Protein AF-A0A9D9TEL3-F1 (afdb_monomer_lite)

Sequence (115 aa):
MEKENTLLNEVGNENPFTVPENYFETFSQKMEQLVDEQEQKITVLHLTMWHRVQPYIYLAAMFIGLYVSFNLFLKPSYEANKQEELQLVELAIEQDYILDEIDEYTLYELVSYNN

Radius of gyration: 49.77 Å; chains: 1; bounding box: 73×40×140 Å

pLDDT: mean 81.7, std 11.92, range [55.06, 95.94]

Foldseek 3Di:
DVVVVVVDVVVDPDDPPDDDPCPVVCVVVVVVVVVVVVVVVVPDPPPPCVVVCVVVVVVVVVVVVVVCCCVPPVVVVVVVVVVVVVVVVVVVVVVVVVVVVDDPVVVVVVVVVVD

Structure (mmCIF, N/CA/C/O backbone):
data_AF-A0A9D9TEL3-F1
#
_entry.id   AF-A0A9D9TEL3-F1
#
loop_
_atom_site.group_PDB
_atom_site.id
_atom_site.type_symbol
_atom_site.label_atom_id
_atom_site.label_alt_id
_atom_site.label_comp_id
_atom_site.label_asym_id
_atom_site.label_entity_id
_atom_site.label_seq_id
_atom_site.pdbx_PDB_ins_code
_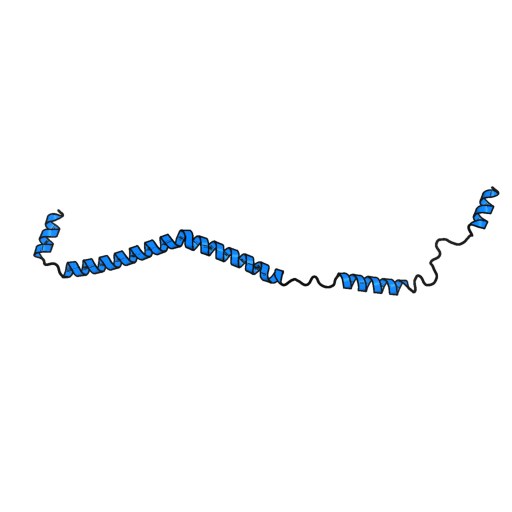atom_site.Cartn_x
_atom_site.Cartn_y
_atom_site.Cartn_z
_atom_site.occupancy
_atom_site.B_iso_or_equiv
_atom_site.auth_seq_id
_atom_site.auth_comp_id
_atom_site.auth_asym_id
_atom_site.auth_atom_id
_atom_site.pdbx_PDB_model_num
ATOM 1 N N . MET A 1 1 ? -33.054 12.341 81.651 1.00 59.59 1 MET A N 1
ATOM 2 C CA . MET A 1 1 ? -32.703 11.070 82.310 1.00 59.59 1 MET A CA 1
ATOM 3 C C . MET A 1 1 ? -33.756 9.992 82.042 1.00 59.59 1 MET A C 1
ATOM 5 O O . MET A 1 1 ? -33.406 8.970 81.481 1.00 59.59 1 MET A O 1
ATOM 9 N N . GLU A 1 2 ? -35.046 10.194 82.348 1.00 60.78 2 GLU A N 1
ATOM 10 C CA . GLU A 1 2 ? -36.062 9.133 82.138 1.00 60.78 2 GLU A CA 1
ATOM 11 C C . GLU A 1 2 ? -36.395 8.850 80.662 1.00 60.78 2 GLU A C 1
ATOM 13 O O . GLU A 1 2 ? -36.559 7.695 80.286 1.00 60.78 2 GLU A O 1
ATOM 18 N N . LYS A 1 3 ? -36.407 9.882 79.803 1.00 58.28 3 LYS A N 1
ATOM 19 C CA . LYS A 1 3 ? -36.723 9.744 78.366 1.00 58.28 3 LYS A CA 1
ATOM 20 C C . LYS A 1 3 ? -35.708 8.923 77.559 1.00 58.28 3 LYS A C 1
ATOM 22 O O . LYS A 1 3 ? -36.024 8.468 76.474 1.00 58.28 3 LYS A O 1
ATOM 27 N N . GLU A 1 4 ? -34.482 8.770 78.050 1.00 62.06 4 GLU A N 1
ATOM 28 C CA . GLU A 1 4 ? -33.432 8.011 77.355 1.00 62.06 4 GLU A CA 1
ATOM 29 C C . GLU A 1 4 ? -33.623 6.501 77.557 1.00 62.06 4 GLU A C 1
ATOM 31 O O . GLU A 1 4 ? -33.512 5.718 76.620 1.00 62.06 4 GLU A O 1
ATOM 36 N N . ASN A 1 5 ? -34.041 6.105 78.762 1.00 62.03 5 ASN A N 1
ATOM 37 C CA . ASN A 1 5 ? -34.319 4.713 79.111 1.00 62.03 5 ASN A CA 1
ATOM 38 C C . ASN A 1 5 ? -35.556 4.163 78.383 1.00 62.03 5 ASN A C 1
ATOM 40 O O . ASN A 1 5 ? -35.613 2.976 78.077 1.00 62.03 5 ASN A O 1
ATOM 44 N N . THR A 1 6 ? -36.541 5.015 78.075 1.00 64.19 6 THR A N 1
ATOM 45 C CA . THR A 1 6 ? -37.714 4.611 77.286 1.00 64.19 6 THR A CA 1
ATOM 46 C C . THR A 1 6 ? -37.351 4.317 75.831 1.00 64.19 6 THR A C 1
ATOM 48 O O . THR A 1 6 ? -37.866 3.358 75.272 1.00 64.19 6 THR A O 1
ATOM 51 N N . LEU A 1 7 ? -36.420 5.083 75.249 1.00 66.06 7 LEU A N 1
ATOM 52 C CA . LEU A 1 7 ? -35.972 4.905 73.863 1.00 66.06 7 LEU A CA 1
ATOM 53 C C . LEU A 1 7 ? -35.157 3.618 73.682 1.00 66.06 7 LEU A C 1
ATOM 55 O O . LEU A 1 7 ? -35.357 2.901 72.710 1.00 66.06 7 LEU A O 1
ATOM 59 N N . LEU A 1 8 ? -34.276 3.290 74.632 1.00 65.12 8 LEU A N 1
ATOM 60 C CA . LEU A 1 8 ? -33.474 2.058 74.588 1.00 65.12 8 LEU A CA 1
ATOM 61 C C . LEU A 1 8 ? -34.332 0.788 74.719 1.00 65.12 8 LEU A C 1
ATOM 63 O O . LEU A 1 8 ? -34.019 -0.235 74.115 1.00 65.12 8 LEU A O 1
ATOM 67 N N . ASN A 1 9 ? -35.426 0.862 75.482 1.00 64.56 9 ASN A N 1
ATOM 68 C CA . ASN A 1 9 ? -36.379 -0.240 75.621 1.00 64.56 9 ASN A CA 1
ATOM 69 C C . ASN A 1 9 ? -37.272 -0.416 74.381 1.00 64.56 9 ASN A C 1
ATOM 71 O O . ASN A 1 9 ? -37.685 -1.535 74.095 1.00 64.56 9 ASN A O 1
ATOM 75 N N . GLU A 1 10 ? -37.575 0.667 73.660 1.00 65.00 10 GLU A N 1
ATOM 76 C CA . GLU A 1 10 ? -38.391 0.645 72.437 1.00 65.00 10 GLU A CA 1
ATOM 77 C C . GLU A 1 10 ? -37.587 0.202 71.204 1.00 65.00 10 GLU A C 1
ATOM 79 O O . GLU A 1 10 ? -38.114 -0.496 70.343 1.00 65.00 10 GLU A O 1
ATOM 84 N N . VAL A 1 11 ? -36.303 0.567 71.140 1.00 65.75 11 VAL A N 1
ATOM 85 C CA . VAL A 1 11 ? -35.404 0.273 70.008 1.00 65.75 11 VAL A CA 1
ATOM 86 C C . VAL A 1 11 ? -34.783 -1.129 70.085 1.00 65.75 11 VAL A C 1
ATOM 88 O O . VAL A 1 11 ? -34.227 -1.599 69.101 1.00 65.75 11 VAL A O 1
ATOM 91 N N . GLY A 1 12 ? -34.933 -1.830 71.212 1.00 62.75 12 GLY A N 1
ATOM 92 C CA . GLY A 1 12 ? -34.385 -3.171 71.396 1.00 62.75 12 GLY A CA 1
ATOM 93 C C . GLY A 1 12 ? -32.866 -3.150 71.589 1.00 62.75 12 GLY A C 1
ATOM 94 O O . GLY A 1 12 ? -32.114 -2.509 70.863 1.00 62.75 12 GLY A O 1
ATOM 95 N N . ASN A 1 13 ? -32.379 -3.889 72.584 1.00 65.88 13 ASN A N 1
ATOM 96 C CA . ASN A 1 13 ? -30.943 -4.116 72.794 1.00 65.88 13 ASN A CA 1
ATOM 97 C C . ASN A 1 13 ? -30.414 -5.219 71.855 1.00 65.88 13 ASN A C 1
ATOM 99 O O . ASN A 1 13 ? -29.662 -6.103 72.266 1.00 65.88 13 ASN A O 1
ATOM 103 N N . GLU A 1 14 ? -30.899 -5.246 70.616 1.00 72.38 14 GLU A N 1
ATOM 104 C CA . GLU A 1 14 ? -30.422 -6.185 69.613 1.00 72.38 14 GLU A CA 1
ATOM 105 C C . GLU A 1 14 ? -29.151 -5.628 68.980 1.00 72.38 14 GLU A C 1
ATOM 107 O O . GLU A 1 14 ? -29.076 -4.463 68.597 1.00 72.38 14 GLU A O 1
ATOM 112 N N . ASN A 1 15 ? -28.103 -6.450 68.937 1.00 76.00 15 ASN A N 1
ATOM 113 C CA . ASN A 1 15 ? -26.825 -6.028 68.392 1.00 76.00 15 ASN A CA 1
ATOM 114 C C . ASN A 1 15 ? -26.972 -5.800 66.873 1.00 76.00 15 ASN A C 1
ATOM 116 O O . ASN A 1 15 ? -27.146 -6.784 66.143 1.00 76.00 15 ASN A O 1
ATOM 120 N N . PRO A 1 16 ? -26.827 -4.556 66.367 1.00 75.56 16 PRO A N 1
ATOM 121 C CA . PRO A 1 16 ? -26.980 -4.258 64.943 1.00 75.56 16 PRO A CA 1
ATOM 122 C C . PRO A 1 16 ? -25.831 -4.818 64.089 1.00 75.56 16 PRO A C 1
ATOM 124 O O . PRO A 1 16 ? -25.889 -4.763 62.865 1.00 75.56 16 PRO A O 1
ATOM 127 N N . PHE A 1 17 ? -24.782 -5.361 64.717 1.00 79.94 17 PHE A N 1
ATOM 128 C CA . PHE A 1 17 ? -23.661 -6.025 64.050 1.00 79.94 17 PHE A CA 1
ATOM 129 C C . PHE A 1 17 ? -23.843 -7.547 63.931 1.00 79.94 17 PHE A C 1
ATOM 131 O O . PHE A 1 17 ? -22.895 -8.250 63.577 1.00 79.94 17 PHE A O 1
ATOM 138 N N . THR A 1 18 ? -25.032 -8.077 64.238 1.00 82.88 18 THR A N 1
ATOM 139 C CA . THR A 1 18 ? -25.323 -9.506 64.061 1.00 82.88 18 THR A CA 1
ATOM 140 C C . THR A 1 18 ? -25.519 -9.807 62.579 1.00 82.88 18 THR A C 1
ATOM 142 O O . THR A 1 18 ? -26.340 -9.183 61.908 1.00 82.88 18 THR A O 1
ATOM 145 N N . VAL A 1 19 ? -24.750 -10.759 62.052 1.00 86.19 19 VAL A N 1
ATOM 146 C CA . VAL A 1 19 ? -24.938 -11.227 60.677 1.00 86.19 19 VAL A CA 1
ATOM 147 C C . VAL A 1 19 ? -26.262 -11.990 60.556 1.00 86.19 19 VAL A C 1
ATOM 149 O O . VAL A 1 19 ? -26.640 -12.688 61.497 1.00 86.19 19 VAL A O 1
ATOM 152 N N . PRO A 1 20 ? -26.964 -11.897 59.415 1.00 85.44 20 PRO A N 1
ATOM 153 C CA . PRO A 1 20 ? -28.139 -12.720 59.171 1.00 85.44 20 PRO A CA 1
ATOM 154 C C . PRO A 1 20 ? -27.816 -14.214 59.261 1.00 85.44 20 PRO A C 1
ATOM 156 O O . PRO A 1 20 ? -26.722 -14.648 58.881 1.00 85.44 20 PRO A O 1
ATOM 159 N N . GLU A 1 21 ? -28.799 -15.002 59.689 1.00 83.75 21 GLU A N 1
ATOM 160 C CA . GLU A 1 21 ? -28.729 -16.463 59.644 1.00 83.75 21 GLU A CA 1
ATOM 161 C C . GLU A 1 21 ? -28.366 -16.936 58.224 1.00 83.75 21 GLU A C 1
ATOM 163 O O . GLU A 1 21 ? -28.895 -16.432 57.229 1.00 83.75 21 GLU A O 1
ATOM 168 N N . ASN A 1 22 ? -27.440 -17.891 58.118 1.00 84.50 22 ASN A N 1
ATOM 169 C CA . ASN A 1 22 ? -26.947 -18.469 56.856 1.00 84.50 22 ASN A CA 1
ATOM 170 C C . ASN A 1 22 ? -26.220 -17.490 55.897 1.00 84.50 22 ASN A C 1
ATOM 172 O O . ASN A 1 22 ? -26.000 -17.815 54.723 1.00 84.50 22 ASN A O 1
ATOM 176 N N . TYR A 1 23 ? -25.787 -16.306 56.365 1.00 88.56 23 TYR A N 1
ATOM 177 C CA . TYR A 1 23 ? -24.996 -15.361 55.554 1.00 88.56 23 TYR A CA 1
ATOM 178 C C . TYR A 1 23 ? -23.724 -16.010 54.985 1.00 88.56 23 TYR A C 1
ATOM 180 O O . TYR A 1 23 ? -23.469 -15.939 53.784 1.00 88.56 23 TYR A O 1
ATOM 188 N N . PHE A 1 24 ? -22.947 -16.687 55.833 1.00 91.31 24 PHE A N 1
ATOM 189 C CA . PHE A 1 24 ? -21.694 -17.323 55.418 1.00 91.31 24 PHE A CA 1
ATOM 190 C C . PHE A 1 24 ? -21.908 -18.613 54.618 1.00 91.31 24 PHE A C 1
ATOM 192 O O . PHE A 1 24 ? -21.095 -18.923 53.754 1.00 91.31 24 PHE A O 1
ATOM 199 N N . GLU A 1 25 ? -23.012 -19.328 54.847 1.00 87.62 25 GLU A N 1
ATOM 200 C CA . GLU A 1 25 ? -23.347 -20.546 54.096 1.00 87.62 25 GLU A CA 1
ATOM 201 C C . GLU A 1 25 ? -23.646 -20.235 52.622 1.00 87.62 25 GLU A C 1
ATOM 203 O O . GLU A 1 25 ? -23.193 -20.937 51.720 1.00 87.62 25 GLU A O 1
ATOM 208 N N . THR A 1 26 ? -24.361 -19.135 52.366 1.00 87.06 26 THR A N 1
ATOM 209 C CA . THR A 1 26 ? -24.715 -18.687 51.006 1.00 87.06 26 THR A CA 1
ATOM 210 C C . THR A 1 26 ? -23.635 -17.823 50.347 1.00 87.06 26 THR A C 1
ATOM 212 O O . THR A 1 26 ? -23.676 -17.595 49.136 1.00 87.06 26 THR A O 1
ATOM 215 N N . PHE A 1 27 ? -22.649 -17.345 51.113 1.00 90.31 27 PHE A N 1
ATOM 216 C CA . PHE A 1 27 ? -21.568 -16.495 50.610 1.00 90.31 27 PHE A CA 1
ATOM 217 C C . PHE A 1 27 ? -20.695 -17.211 49.577 1.00 90.31 27 PHE A C 1
ATOM 219 O O . PHE A 1 27 ? -20.418 -16.639 48.525 1.00 90.31 27 PHE A O 1
ATOM 226 N N . SER A 1 28 ? -20.301 -18.461 49.838 1.00 88.00 28 SER A N 1
ATOM 227 C CA . SER A 1 28 ? -19.486 -19.240 48.897 1.00 88.00 28 SER A CA 1
ATOM 228 C C . SER A 1 28 ? -20.201 -19.457 47.563 1.00 88.00 28 SER A C 1
ATOM 230 O O . SER A 1 28 ? -19.595 -19.256 46.517 1.00 88.00 28 SER A O 1
ATOM 232 N N . GLN A 1 29 ? -21.503 -19.763 47.593 1.00 88.06 29 GLN A N 1
ATOM 233 C CA . GLN A 1 29 ? -22.316 -19.922 46.381 1.00 88.06 29 GLN A CA 1
ATOM 234 C C . GLN A 1 29 ? -22.423 -18.612 45.591 1.00 88.06 29 GLN A C 1
ATOM 236 O O . GLN A 1 29 ? -22.282 -18.610 44.372 1.00 88.06 29 GLN A O 1
ATOM 241 N N . LYS A 1 30 ? -22.622 -17.479 46.280 1.00 87.94 30 LYS A N 1
ATOM 242 C CA . LYS A 1 30 ? -22.608 -16.156 45.639 1.00 87.94 30 LYS A CA 1
ATOM 243 C C . LYS A 1 30 ? -21.248 -15.824 45.037 1.00 87.94 30 LYS A C 1
ATOM 245 O O . LYS A 1 30 ? -21.197 -15.235 43.966 1.00 87.94 30 LYS A O 1
ATOM 250 N N . MET A 1 31 ? -20.154 -16.163 45.717 1.00 87.12 31 MET A N 1
ATOM 251 C CA . MET A 1 31 ? -18.806 -15.930 45.202 1.00 87.12 31 MET A CA 1
ATOM 252 C C . MET A 1 31 ? -18.570 -16.724 43.917 1.00 87.12 31 MET A C 1
ATOM 254 O O . MET A 1 31 ? -18.105 -16.146 42.943 1.00 87.12 31 MET A O 1
ATOM 258 N N . GLU A 1 32 ? -18.928 -18.007 43.902 1.00 86.69 32 GLU A N 1
ATOM 259 C CA . GLU A 1 32 ? -18.816 -18.871 42.722 1.00 86.69 32 GLU A CA 1
ATOM 260 C C . GLU A 1 32 ? -19.645 -18.327 41.549 1.00 86.69 32 GLU A C 1
ATOM 262 O O . GLU A 1 32 ? -19.104 -18.101 40.472 1.00 86.69 32 GLU A O 1
ATOM 267 N N . GLN A 1 33 ? -20.909 -17.961 41.789 1.00 85.62 33 GLN A N 1
ATOM 268 C CA . GLN A 1 33 ? -21.765 -17.332 40.776 1.00 85.62 33 GLN A CA 1
ATOM 269 C C . GLN A 1 33 ? -21.171 -16.037 40.212 1.00 85.62 33 GLN A C 1
ATOM 271 O O . GLN A 1 33 ? -21.206 -15.814 39.005 1.00 85.62 33 GLN A O 1
ATOM 276 N N . LEU A 1 34 ? -20.610 -15.177 41.066 1.00 83.38 34 LEU A N 1
ATOM 277 C CA . LEU A 1 34 ? -19.982 -13.933 40.621 1.00 83.38 34 LEU A CA 1
ATOM 278 C C . LEU A 1 34 ? -18.731 -14.195 39.778 1.00 83.38 34 LEU A C 1
ATOM 280 O O . LEU A 1 34 ? -18.482 -13.444 38.838 1.00 83.38 34 LEU A O 1
ATOM 284 N N . VAL A 1 35 ? -17.947 -15.226 40.108 1.00 80.06 35 VAL A N 1
ATOM 285 C CA . VAL A 1 35 ? -16.772 -15.636 39.324 1.00 80.06 35 VAL A CA 1
ATOM 286 C C . VAL A 1 35 ? -17.207 -16.170 37.959 1.00 80.06 35 VAL A C 1
ATOM 288 O O . VAL A 1 35 ? -16.705 -15.681 36.950 1.00 80.06 35 VAL A O 1
ATOM 291 N N . ASP A 1 36 ? -18.200 -17.059 37.906 1.00 75.31 36 ASP A N 1
ATOM 292 C CA . ASP A 1 36 ? -18.745 -17.589 36.649 1.00 75.31 36 ASP A CA 1
ATOM 293 C C . ASP A 1 36 ? -19.335 -16.477 35.759 1.00 75.31 36 ASP A C 1
ATOM 295 O O . ASP A 1 36 ? -19.114 -16.445 34.546 1.00 75.31 36 ASP A O 1
ATOM 299 N N . GLU A 1 37 ? -20.046 -15.507 36.346 1.00 68.88 37 GLU A N 1
ATOM 300 C CA . GLU A 1 37 ? -20.554 -14.326 35.634 1.00 68.88 37 GLU A CA 1
ATOM 301 C C . GLU A 1 37 ? -19.427 -13.412 35.117 1.00 68.88 37 GLU A C 1
ATOM 303 O O . GLU A 1 37 ? -19.569 -12.777 34.064 1.00 68.88 37 GLU A O 1
ATOM 308 N N . GLN A 1 38 ? -18.304 -13.311 35.838 1.00 61.72 38 GLN A N 1
ATOM 309 C CA . GLN A 1 38 ? -17.124 -12.564 35.385 1.00 61.72 38 GLN A CA 1
ATOM 310 C C . GLN A 1 38 ? -16.429 -13.286 34.230 1.00 61.72 38 GLN A C 1
ATOM 312 O O . GLN A 1 38 ? -16.096 -12.641 33.235 1.00 61.72 38 GLN A O 1
ATOM 317 N N . GLU A 1 39 ? -16.265 -14.608 34.304 1.00 59.59 39 GLU A N 1
ATOM 318 C CA . GLU A 1 39 ? -15.736 -15.413 33.200 1.00 59.59 39 GLU A CA 1
ATOM 319 C C . GLU A 1 39 ? -16.650 -15.350 31.969 1.00 59.59 39 GLU A C 1
ATOM 321 O O . GLU A 1 39 ? -16.156 -15.223 30.849 1.00 59.59 39 GLU A O 1
ATOM 326 N N . GLN A 1 40 ? -17.975 -15.300 32.156 1.00 57.62 40 GLN A N 1
ATOM 327 C CA . GLN A 1 40 ? -18.922 -15.039 31.068 1.00 57.62 40 GLN A CA 1
ATOM 328 C C . GLN A 1 40 ? -18.776 -13.641 30.453 1.00 57.62 40 GLN A C 1
ATOM 330 O O . GLN A 1 40 ? -19.020 -13.476 29.265 1.00 57.62 40 GLN A O 1
ATOM 335 N N . LYS A 1 41 ? -18.351 -12.617 31.202 1.00 57.50 41 LYS A N 1
ATOM 336 C CA . LYS A 1 41 ? -18.019 -11.296 30.623 1.00 57.50 41 LYS A CA 1
ATOM 337 C C . LYS A 1 41 ? -16.646 -11.277 29.953 1.00 57.50 41 LYS A C 1
ATOM 339 O O . LYS A 1 41 ? -16.411 -10.458 29.066 1.00 57.50 41 LYS A O 1
ATOM 344 N N . ILE A 1 42 ? -15.771 -12.202 30.337 1.00 56.62 42 ILE A N 1
ATOM 345 C CA . ILE A 1 42 ? -14.502 -12.513 29.674 1.00 56.62 42 ILE A CA 1
ATOM 346 C C . ILE A 1 42 ? -14.722 -13.646 28.649 1.00 56.62 42 ILE A C 1
ATOM 348 O O . ILE A 1 42 ? -13.790 -14.340 28.248 1.00 56.62 42 ILE A O 1
ATOM 352 N N . THR A 1 43 ? -15.943 -13.829 28.127 1.00 55.06 43 THR A N 1
ATOM 353 C CA . THR A 1 43 ? -16.119 -14.583 26.885 1.00 55.06 43 THR A CA 1
ATOM 354 C C . THR A 1 43 ? -15.490 -13.778 25.764 1.00 55.06 43 THR A C 1
ATOM 356 O O . THR A 1 43 ? -16.111 -12.891 25.186 1.00 55.06 43 THR A O 1
ATOM 359 N N . VAL A 1 44 ? -14.225 -14.097 25.501 1.00 58.53 44 VAL A N 1
ATOM 360 C CA . VAL A 1 44 ? -13.589 -14.085 24.191 1.00 58.53 44 VAL A CA 1
ATOM 361 C C . VAL A 1 44 ? -14.001 -12.887 23.339 1.00 58.53 44 VAL A C 1
ATOM 363 O O . VAL A 1 44 ? -14.960 -12.943 22.571 1.00 58.53 44 VAL A O 1
ATOM 366 N N . LEU A 1 45 ? -13.213 -11.809 23.389 1.00 58.62 45 LEU A N 1
ATOM 367 C CA . LEU A 1 45 ? -13.101 -10.951 22.212 1.00 58.62 45 LEU A CA 1
ATOM 368 C C . LEU A 1 45 ? -12.743 -11.894 21.064 1.00 58.62 45 LEU A C 1
ATOM 370 O O . LEU A 1 45 ? -11.588 -12.302 20.940 1.00 58.62 45 LEU A O 1
ATOM 374 N N . HIS A 1 46 ? -13.733 -12.326 20.278 1.00 58.94 46 HIS A N 1
ATOM 375 C CA . HIS A 1 46 ? -13.452 -13.065 19.068 1.00 58.94 46 HIS A CA 1
ATOM 376 C C . HIS A 1 46 ? -12.562 -12.101 18.296 1.00 58.94 46 HIS A C 1
ATOM 378 O O . HIS A 1 46 ? -12.971 -10.977 17.989 1.00 58.94 46 HIS A O 1
ATOM 384 N N . LEU A 1 47 ? -11.293 -12.466 18.123 1.00 57.53 47 LEU A N 1
ATOM 385 C CA . LEU A 1 47 ? -10.385 -11.723 17.272 1.00 57.53 47 LEU A CA 1
ATOM 386 C C . LEU A 1 47 ? -11.037 -11.788 15.903 1.00 57.53 47 LEU A C 1
ATOM 388 O O . LEU A 1 47 ? -10.948 -12.786 15.191 1.00 57.53 47 LEU A O 1
ATOM 392 N N . THR A 1 48 ? -11.821 -10.758 15.607 1.00 67.38 48 THR A N 1
ATOM 393 C CA . THR A 1 48 ? -12.589 -10.701 14.385 1.00 67.38 48 THR A CA 1
ATOM 394 C C . THR A 1 48 ? -11.579 -10.770 13.254 1.00 67.38 48 THR A C 1
ATOM 396 O O . THR A 1 48 ? -10.494 -10.181 13.352 1.00 67.38 48 THR A O 1
ATOM 399 N N . MET A 1 49 ? -11.883 -11.566 12.226 1.00 74.31 49 MET A N 1
ATOM 400 C CA . MET A 1 49 ? -10.956 -11.914 11.137 1.00 74.31 49 MET A CA 1
ATOM 401 C C . MET A 1 49 ? -10.305 -10.673 10.482 1.00 74.31 49 MET A C 1
ATOM 403 O O . MET A 1 49 ? -9.273 -10.784 9.825 1.00 74.31 49 MET A O 1
ATOM 407 N N . TRP A 1 50 ? -10.860 -9.483 10.736 1.00 77.75 50 TRP A N 1
ATOM 408 C CA . TRP A 1 50 ? -10.279 -8.152 10.553 1.00 77.75 50 TRP A CA 1
ATOM 409 C C . TRP A 1 50 ? -8.812 -7.991 10.960 1.00 77.75 50 TRP A C 1
ATOM 411 O O . TRP A 1 50 ? -8.038 -7.435 10.184 1.00 77.75 50 TRP A O 1
ATOM 421 N N . HIS A 1 51 ? -8.383 -8.523 12.106 1.00 79.06 51 HIS A N 1
ATOM 422 C CA . HIS A 1 51 ? -6.978 -8.399 12.524 1.00 79.06 51 HIS A CA 1
ATOM 423 C C . HIS A 1 51 ? -6.024 -9.130 11.571 1.00 79.06 51 HIS A C 1
ATOM 425 O O . HIS A 1 51 ? -4.882 -8.716 11.388 1.00 79.06 51 HIS A O 1
ATOM 431 N N . ARG A 1 52 ? -6.501 -10.194 10.912 1.00 80.56 52 ARG A N 1
ATOM 432 C CA . ARG A 1 52 ? -5.715 -10.942 9.928 1.00 80.56 52 ARG A CA 1
ATOM 433 C C . ARG A 1 52 ? -5.634 -10.217 8.590 1.00 80.56 52 ARG A C 1
ATOM 435 O O . ARG A 1 52 ? -4.612 -10.335 7.931 1.00 80.56 52 ARG A O 1
ATOM 442 N N . VAL A 1 53 ? -6.670 -9.473 8.189 1.00 86.19 53 VAL A N 1
ATOM 443 C CA . VAL A 1 53 ? -6.686 -8.729 6.912 1.00 86.19 53 VAL A CA 1
ATOM 444 C C . VAL A 1 53 ? -6.017 -7.356 6.999 1.00 86.19 53 VAL A C 1
ATOM 446 O O . VAL A 1 53 ? -5.503 -6.873 5.993 1.00 86.19 53 VAL A O 1
ATOM 449 N N . GLN A 1 54 ? -5.947 -6.758 8.190 1.00 86.06 54 GLN A N 1
ATOM 450 C CA . GLN A 1 54 ? -5.296 -5.469 8.437 1.00 86.06 54 GLN A CA 1
ATOM 451 C C . GLN A 1 54 ? -3.865 -5.352 7.860 1.00 86.06 54 GLN A C 1
ATOM 453 O O . GLN A 1 54 ? -3.606 -4.370 7.159 1.00 86.06 54 GLN A O 1
ATOM 458 N N . PRO A 1 55 ? -2.940 -6.317 8.056 1.00 90.94 55 PRO A N 1
ATOM 459 C CA . PRO A 1 55 ? -1.604 -6.224 7.462 1.00 90.94 55 PRO A CA 1
ATOM 460 C C . PRO A 1 55 ? -1.616 -6.324 5.9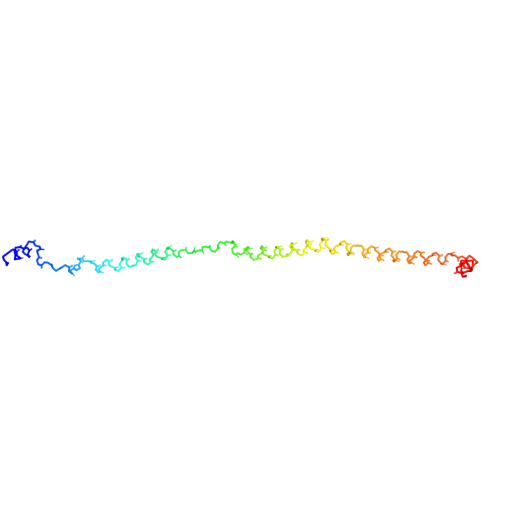29 1.00 90.94 55 PRO A C 1
ATOM 462 O O . PRO A 1 55 ? -0.826 -5.653 5.265 1.00 90.94 55 PRO A O 1
ATOM 465 N N . TYR A 1 56 ? -2.527 -7.107 5.344 1.00 94.25 56 TYR A N 1
ATOM 466 C CA . TYR A 1 56 ? -2.614 -7.245 3.886 1.00 94.25 56 TYR 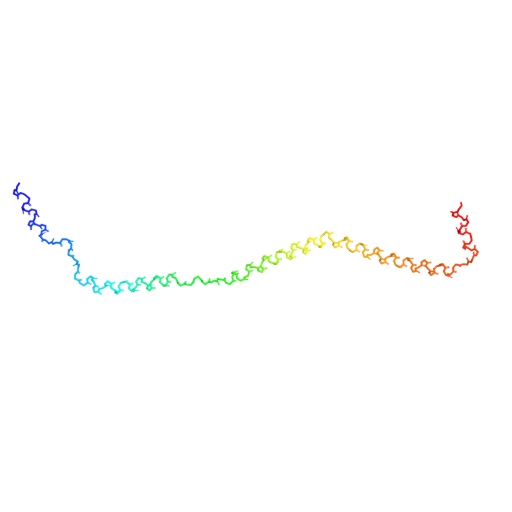A CA 1
ATOM 467 C C . TYR A 1 56 ? -3.143 -5.980 3.213 1.00 94.25 56 TYR A C 1
ATOM 469 O O . TYR A 1 56 ? -2.702 -5.658 2.116 1.00 94.25 56 TYR A O 1
ATOM 477 N N . ILE A 1 57 ? -4.039 -5.234 3.867 1.00 93.56 57 ILE A N 1
ATOM 478 C CA . ILE A 1 57 ? -4.528 -3.948 3.349 1.00 93.56 57 ILE A CA 1
ATOM 479 C C . ILE A 1 57 ? -3.381 -2.933 3.265 1.00 93.56 57 ILE A C 1
ATOM 481 O O . ILE A 1 57 ? -3.247 -2.247 2.254 1.00 93.56 57 ILE A O 1
ATOM 485 N N . TYR A 1 58 ? -2.521 -2.870 4.287 1.00 93.75 58 TYR A N 1
ATOM 486 C CA . TYR A 1 58 ? -1.344 -1.998 4.263 1.00 93.75 58 TYR A CA 1
ATOM 487 C C . TYR A 1 58 ? -0.371 -2.390 3.146 1.00 93.75 58 TYR A C 1
ATOM 489 O O . TYR A 1 58 ? 0.062 -1.542 2.366 1.00 93.75 58 TYR A O 1
ATOM 497 N N . LEU A 1 59 ? -0.091 -3.690 3.022 1.00 95.44 59 LEU A N 1
ATOM 498 C CA . LEU A 1 59 ? 0.754 -4.226 1.960 1.00 95.44 59 LEU A CA 1
ATOM 499 C C . LEU A 1 59 ? 0.187 -3.879 0.571 1.00 95.44 59 LEU A C 1
ATOM 501 O O . LEU A 1 59 ? 0.909 -3.373 -0.286 1.00 95.44 59 LEU A O 1
ATOM 505 N N . ALA A 1 60 ? -1.114 -4.095 0.362 1.00 95.94 60 ALA A N 1
ATOM 506 C CA . ALA A 1 60 ? -1.794 -3.765 -0.885 1.00 95.94 60 ALA A CA 1
ATOM 507 C C . ALA A 1 60 ? -1.692 -2.267 -1.205 1.00 95.94 60 ALA A C 1
ATOM 509 O O . ALA A 1 60 ? -1.370 -1.911 -2.335 1.00 95.94 60 ALA A O 1
ATOM 510 N N . ALA A 1 61 ? -1.888 -1.390 -0.216 1.00 95.38 61 ALA A N 1
ATOM 511 C CA . ALA A 1 61 ? -1.750 0.053 -0.399 1.00 95.38 61 ALA A CA 1
ATOM 512 C C . ALA A 1 61 ? -0.326 0.454 -0.824 1.00 95.38 61 ALA A C 1
ATOM 514 O O . ALA A 1 61 ? -0.171 1.271 -1.733 1.00 95.38 61 ALA A O 1
ATOM 515 N N . MET A 1 62 ? 0.711 -0.152 -0.234 1.00 95.12 62 MET A N 1
ATOM 516 C CA . MET A 1 62 ? 2.102 0.081 -0.645 1.00 95.12 62 MET A CA 1
ATOM 517 C C . MET A 1 62 ? 2.352 -0.354 -2.092 1.00 95.12 62 MET A C 1
ATOM 519 O O . MET A 1 62 ? 2.918 0.412 -2.872 1.00 95.12 62 MET A O 1
ATOM 523 N N . PHE A 1 63 ? 1.895 -1.550 -2.473 1.00 95.38 63 PHE A N 1
ATOM 524 C CA . PHE A 1 63 ? 2.043 -2.042 -3.843 1.00 95.38 63 PHE A CA 1
ATOM 525 C C . PHE A 1 63 ? 1.301 -1.170 -4.853 1.00 95.38 63 PHE A C 1
ATOM 527 O O . PHE A 1 63 ? 1.863 -0.851 -5.897 1.00 95.38 63 PHE A O 1
ATOM 534 N N . ILE A 1 64 ? 0.079 -0.736 -4.538 1.00 95.88 64 ILE A N 1
ATOM 535 C CA . ILE A 1 64 ? -0.692 0.170 -5.396 1.00 95.88 64 ILE A CA 1
ATOM 536 C C . ILE A 1 64 ? 0.033 1.512 -5.533 1.00 95.88 64 ILE A C 1
ATOM 538 O O . ILE A 1 64 ? 0.188 2.001 -6.649 1.00 95.88 64 ILE A O 1
ATOM 542 N N . GLY A 1 65 ? 0.531 2.089 -4.436 1.00 94.12 65 GLY A N 1
ATOM 543 C CA . GLY A 1 65 ? 1.268 3.354 -4.466 1.00 94.12 65 GLY A CA 1
ATOM 544 C C . GLY A 1 65 ? 2.527 3.288 -5.334 1.00 94.12 65 GLY A C 1
ATOM 545 O O . GLY A 1 65 ? 2.743 4.161 -6.178 1.00 94.12 65 GLY A O 1
ATOM 546 N N . LEU A 1 66 ? 3.326 2.225 -5.192 1.00 94.00 66 LEU A N 1
ATOM 547 C CA . LEU A 1 66 ? 4.504 1.997 -6.034 1.00 94.00 66 LEU A CA 1
ATOM 548 C C . LEU A 1 66 ? 4.125 1.739 -7.492 1.00 94.00 66 LEU A C 1
ATOM 550 O O . LEU A 1 66 ? 4.740 2.308 -8.389 1.00 94.00 66 LEU A O 1
ATOM 554 N N . TYR A 1 67 ? 3.095 0.929 -7.735 1.00 94.56 67 TYR A N 1
ATOM 555 C CA . TYR A 1 67 ? 2.623 0.626 -9.081 1.00 94.56 67 TYR A CA 1
ATOM 556 C C . TYR A 1 67 ? 2.163 1.891 -9.807 1.00 94.56 67 TYR A C 1
ATOM 558 O O . TYR A 1 67 ? 2.573 2.130 -10.941 1.00 94.56 67 TYR A O 1
ATOM 566 N N . VAL A 1 68 ? 1.363 2.736 -9.156 1.00 94.25 68 VAL A N 1
ATOM 567 C CA . VAL A 1 68 ? 0.902 4.005 -9.735 1.00 94.25 68 VAL A CA 1
ATOM 568 C C . VAL A 1 68 ? 2.082 4.941 -9.986 1.00 94.25 68 VAL A C 1
ATOM 570 O O . VAL A 1 68 ? 2.188 5.493 -11.077 1.00 94.25 68 VAL A O 1
ATOM 573 N N . SER A 1 69 ? 3.002 5.067 -9.027 1.00 92.00 69 SER A N 1
ATOM 574 C CA . SER A 1 69 ? 4.192 5.917 -9.175 1.00 92.00 69 SER A CA 1
ATOM 575 C C . SER A 1 69 ? 5.074 5.463 -10.343 1.00 92.00 69 SER A C 1
ATOM 577 O O . SER A 1 69 ? 5.492 6.280 -11.162 1.00 92.00 69 SER A O 1
ATOM 579 N N . PHE A 1 70 ? 5.306 4.154 -10.475 1.00 92.00 70 PHE A N 1
ATOM 580 C CA . PHE A 1 70 ? 6.060 3.583 -11.588 1.00 92.00 70 PHE A CA 1
ATOM 581 C C . PHE A 1 70 ? 5.358 3.821 -12.931 1.00 92.00 70 PHE A C 1
ATOM 583 O O . PHE A 1 70 ? 5.992 4.270 -13.882 1.00 92.00 70 PHE A O 1
ATOM 590 N N . ASN A 1 71 ? 4.049 3.569 -13.013 1.00 89.94 71 ASN A N 1
ATOM 591 C CA . ASN A 1 71 ? 3.298 3.723 -14.261 1.00 89.94 71 ASN A CA 1
ATOM 592 C C . ASN A 1 71 ? 3.161 5.183 -14.704 1.00 89.94 71 ASN A C 1
ATOM 594 O O . ASN A 1 71 ? 3.168 5.443 -15.903 1.00 89.94 71 ASN A O 1
ATOM 598 N N . LEU A 1 72 ? 3.029 6.124 -13.768 1.00 89.56 72 LEU A N 1
ATOM 599 C CA . LEU A 1 72 ? 2.850 7.534 -14.102 1.00 89.56 72 LEU A CA 1
ATOM 600 C C . LEU A 1 72 ? 4.171 8.210 -14.483 1.00 89.56 72 LEU A C 1
ATOM 602 O O . LEU A 1 72 ? 4.200 8.985 -15.433 1.00 89.56 72 LEU A O 1
ATOM 606 N N . PHE A 1 73 ? 5.252 7.923 -13.752 1.00 88.62 73 PHE A N 1
ATOM 607 C CA . PHE A 1 73 ? 6.510 8.659 -13.902 1.00 88.62 73 PHE A CA 1
ATOM 608 C C . PHE A 1 73 ? 7.604 7.880 -14.634 1.00 88.62 73 PHE A C 1
ATOM 610 O O . PHE A 1 73 ? 8.310 8.460 -15.449 1.00 88.62 73 PHE A O 1
ATOM 617 N N . LEU A 1 74 ? 7.773 6.582 -14.362 1.00 85.75 74 LEU A N 1
ATOM 618 C CA . LEU A 1 74 ? 8.924 5.816 -14.869 1.00 85.75 74 LEU A CA 1
ATOM 619 C C . LEU A 1 74 ? 8.625 5.112 -16.193 1.00 85.75 74 LEU A C 1
ATOM 621 O O . LEU A 1 74 ? 9.490 5.046 -17.063 1.00 85.75 74 LEU A O 1
ATOM 625 N N . LYS A 1 75 ? 7.404 4.600 -16.361 1.00 88.62 75 LYS A N 1
ATOM 626 C CA . LYS A 1 75 ? 6.979 3.891 -17.570 1.00 88.62 75 LYS A CA 1
ATOM 627 C C . LYS A 1 75 ? 7.128 4.707 -18.865 1.00 88.62 75 LYS A C 1
ATOM 629 O O . LYS A 1 75 ? 7.729 4.159 -19.785 1.00 88.62 75 LYS A O 1
ATOM 634 N N . PRO A 1 76 ? 6.661 5.971 -18.974 1.00 87.75 76 PRO A N 1
ATOM 635 C CA . PRO A 1 76 ? 6.804 6.719 -20.226 1.00 87.75 76 PRO A CA 1
ATOM 636 C C . PRO A 1 76 ? 8.274 6.941 -20.597 1.00 87.75 76 PRO A C 1
ATOM 638 O O . PRO A 1 76 ? 8.641 6.812 -21.760 1.00 87.75 76 PRO A O 1
ATOM 641 N N . SER A 1 77 ? 9.136 7.202 -19.610 1.00 85.81 77 SER A N 1
ATOM 642 C CA . SER A 1 77 ? 10.576 7.326 -19.840 1.00 85.81 77 SER A CA 1
ATOM 643 C C . SER A 1 77 ? 11.197 5.995 -20.258 1.00 85.81 77 SER A C 1
ATOM 645 O O . SER A 1 77 ? 11.980 5.961 -21.199 1.00 85.81 77 SER A O 1
ATOM 647 N N . TYR A 1 78 ? 10.846 4.891 -19.601 1.00 86.44 78 TYR A N 1
ATOM 648 C CA . TYR A 1 78 ? 11.368 3.569 -19.944 1.00 86.44 78 TYR A CA 1
ATOM 649 C C . TYR A 1 78 ? 10.976 3.137 -21.365 1.00 86.44 78 TYR A C 1
ATOM 651 O O . TYR A 1 78 ? 11.821 2.656 -22.116 1.00 86.44 78 TYR A O 1
ATOM 659 N N . GLU A 1 79 ? 9.714 3.337 -21.751 1.00 87.75 79 GLU A N 1
ATOM 660 C CA . GLU A 1 79 ? 9.229 2.992 -23.090 1.00 87.75 79 GLU A CA 1
ATOM 661 C C . GLU A 1 79 ? 9.869 3.870 -24.170 1.00 87.75 79 GLU A C 1
ATOM 663 O O . GLU A 1 79 ? 10.300 3.333 -25.187 1.00 87.75 79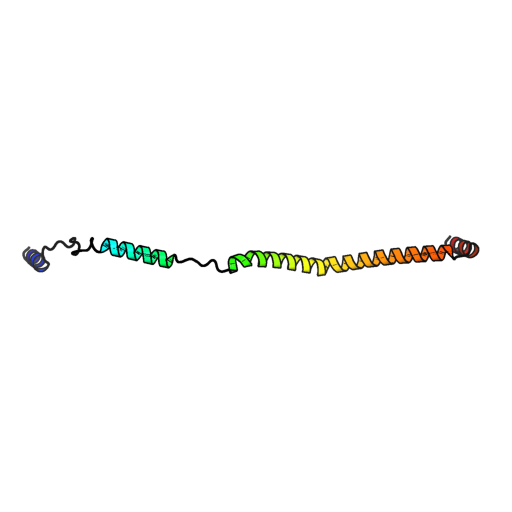 GLU A O 1
ATOM 668 N N . ALA A 1 80 ? 10.028 5.176 -23.922 1.00 86.62 80 ALA A N 1
ATOM 669 C CA . ALA A 1 80 ? 10.702 6.080 -24.853 1.00 86.62 80 ALA A CA 1
ATOM 670 C C . ALA A 1 80 ? 12.171 5.686 -25.090 1.00 86.62 80 ALA A C 1
ATOM 672 O O . ALA A 1 80 ? 12.576 5.523 -26.237 1.00 86.62 80 ALA A O 1
ATOM 673 N N . ASN A 1 81 ? 12.940 5.443 -24.020 1.00 88.75 81 ASN A N 1
ATOM 674 C CA . ASN A 1 81 ? 14.345 5.024 -24.137 1.00 88.75 81 ASN A CA 1
ATOM 675 C C . ASN A 1 81 ? 14.478 3.683 -24.876 1.00 88.75 81 ASN A C 1
ATOM 677 O O . ASN A 1 81 ? 15.358 3.513 -25.713 1.00 88.75 81 ASN A O 1
ATOM 681 N N . LYS A 1 82 ? 13.579 2.731 -24.601 1.00 90.56 82 LYS A N 1
ATOM 682 C CA . LYS A 1 82 ? 13.579 1.431 -25.278 1.00 90.56 82 LYS A CA 1
ATOM 683 C C . LYS A 1 82 ? 13.256 1.556 -26.770 1.00 90.56 82 LYS A C 1
ATOM 685 O O . LYS A 1 82 ? 13.825 0.831 -27.579 1.00 90.56 82 LYS A O 1
ATOM 690 N N . GLN A 1 83 ? 12.320 2.429 -27.140 1.00 89.94 83 GLN A N 1
ATOM 691 C CA . GLN A 1 83 ? 11.991 2.673 -28.545 1.00 89.94 83 GLN A CA 1
ATOM 692 C C . GLN A 1 83 ? 13.137 3.364 -29.284 1.00 89.94 83 GLN A C 1
ATOM 694 O O . GLN A 1 83 ? 13.417 2.993 -30.419 1.00 89.94 83 GLN A O 1
ATOM 699 N N . GLU A 1 84 ? 13.810 4.318 -28.644 1.00 90.62 84 GLU A N 1
ATOM 700 C CA . GLU A 1 84 ? 14.985 4.992 -29.200 1.00 90.62 84 GLU A CA 1
ATOM 701 C C . GLU A 1 84 ? 16.136 4.006 -29.441 1.00 90.62 84 GLU A C 1
ATOM 703 O O . GLU A 1 84 ? 16.693 3.975 -30.533 1.00 90.62 84 GLU A O 1
ATOM 708 N N . GLU A 1 85 ? 16.427 3.124 -28.481 1.00 91.31 85 GLU A N 1
ATOM 709 C CA . GLU A 1 85 ? 17.448 2.081 -28.639 1.00 91.31 85 GLU A CA 1
ATOM 710 C C . GLU A 1 85 ? 17.145 1.154 -29.827 1.00 91.31 85 GLU A C 1
ATOM 712 O O . GLU A 1 85 ? 18.025 0.875 -30.639 1.00 91.31 85 GLU A O 1
ATOM 717 N N . LEU A 1 86 ? 15.889 0.717 -29.975 1.00 92.44 86 LEU A N 1
ATOM 718 C CA . LEU A 1 86 ? 15.477 -0.131 -31.097 1.00 92.44 86 LEU A CA 1
ATOM 719 C C . LEU A 1 86 ? 15.594 0.591 -32.446 1.00 92.44 86 LEU A C 1
ATOM 721 O O . LEU A 1 86 ? 16.072 -0.009 -33.406 1.00 92.44 86 LEU A O 1
ATOM 725 N N . GLN A 1 87 ? 15.206 1.868 -32.511 1.00 91.94 87 GLN A N 1
ATOM 726 C CA . GLN A 1 87 ? 15.339 2.678 -33.727 1.00 91.94 8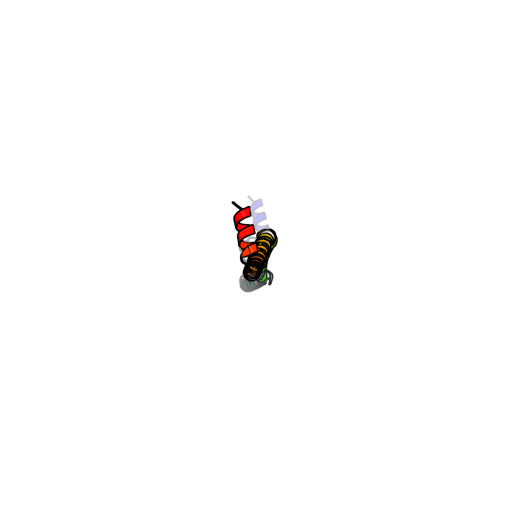7 GLN A CA 1
ATOM 727 C C . GLN A 1 87 ? 16.807 2.890 -34.106 1.00 91.94 87 GLN A C 1
ATOM 729 O O . GLN A 1 87 ? 17.152 2.790 -35.277 1.00 91.94 87 GLN A O 1
ATOM 734 N N . LEU A 1 88 ? 17.688 3.140 -33.134 1.00 92.94 88 LEU A N 1
ATOM 735 C CA . LEU A 1 88 ? 19.122 3.290 -33.391 1.00 92.94 88 LEU A CA 1
ATOM 736 C C . LEU A 1 88 ? 19.747 2.001 -33.930 1.00 92.94 88 LEU A C 1
ATOM 738 O O . LEU A 1 88 ? 20.585 2.063 -34.827 1.00 92.94 88 LEU A O 1
ATOM 742 N N . VAL A 1 89 ? 19.333 0.841 -33.414 1.00 93.62 89 VAL A N 1
ATOM 743 C CA . VAL A 1 89 ? 19.788 -0.460 -33.924 1.00 93.62 89 VAL A CA 1
ATOM 744 C C . VAL A 1 89 ? 19.301 -0.689 -35.355 1.00 93.62 89 VAL A C 1
ATOM 746 O O . VAL A 1 89 ? 20.090 -1.106 -36.198 1.00 93.62 89 VAL A O 1
ATOM 749 N N . GLU A 1 90 ? 18.035 -0.389 -35.653 1.00 92.81 90 GLU A N 1
ATOM 750 C CA . GLU A 1 90 ? 17.478 -0.519 -37.007 1.00 92.81 90 GLU A CA 1
ATOM 751 C C . GLU A 1 90 ? 18.183 0.410 -38.008 1.00 92.81 90 GLU A C 1
ATOM 753 O O . GLU A 1 90 ? 18.641 -0.051 -39.051 1.00 92.81 90 GLU A O 1
ATOM 758 N N . LEU A 1 91 ? 18.383 1.682 -37.647 1.00 92.50 91 LEU A N 1
ATOM 759 C CA . LEU A 1 91 ? 19.107 2.658 -38.470 1.00 92.50 91 LEU A CA 1
ATOM 760 C C . LEU A 1 91 ? 20.582 2.290 -38.671 1.00 92.50 91 LEU A C 1
ATOM 762 O O . LEU A 1 91 ? 21.156 2.599 -39.714 1.00 92.50 91 LEU A O 1
ATOM 766 N N . ALA A 1 92 ? 21.225 1.669 -37.680 1.00 90.88 92 ALA A N 1
ATOM 767 C CA . ALA A 1 92 ? 22.598 1.195 -37.825 1.00 90.88 92 ALA A CA 1
ATOM 768 C C . ALA A 1 92 ? 22.688 0.054 -38.849 1.00 90.88 92 ALA A C 1
ATOM 770 O O . ALA A 1 92 ? 23.594 0.056 -39.676 1.00 90.88 92 ALA A O 1
ATOM 771 N N . ILE A 1 93 ? 21.730 -0.878 -38.825 1.00 92.38 93 ILE A N 1
ATOM 772 C CA . ILE A 1 93 ? 21.653 -1.986 -39.788 1.00 92.38 93 ILE A CA 1
ATOM 773 C C . ILE A 1 93 ? 21.348 -1.463 -41.198 1.00 92.38 93 ILE A C 1
ATOM 775 O O . ILE A 1 93 ? 21.971 -1.902 -42.161 1.00 92.38 93 ILE A O 1
ATOM 779 N N . GLU A 1 94 ? 20.410 -0.522 -41.332 1.00 89.88 94 GLU A N 1
ATOM 780 C CA . GLU A 1 94 ? 20.053 0.059 -42.631 1.00 89.88 94 GLU A CA 1
ATOM 781 C C . GLU A 1 94 ? 21.224 0.837 -43.248 1.00 89.88 94 GLU A C 1
ATOM 783 O O . GLU A 1 94 ? 21.506 0.684 -44.434 1.00 89.88 94 GLU A O 1
ATOM 788 N N . GLN A 1 95 ? 21.957 1.618 -42.447 1.00 87.50 95 GLN A N 1
ATOM 789 C CA . GLN A 1 95 ? 23.145 2.329 -42.929 1.00 87.50 95 GLN A CA 1
ATOM 790 C C . GLN A 1 95 ? 24.263 1.384 -43.377 1.00 87.50 95 GLN A C 1
ATOM 792 O O . GLN A 1 95 ? 24.889 1.655 -44.397 1.00 87.50 95 GLN A O 1
ATOM 797 N N . ASP A 1 96 ? 24.503 0.290 -42.651 1.00 88.19 96 ASP A N 1
ATOM 798 C CA . ASP A 1 96 ? 25.503 -0.720 -43.024 1.00 88.19 96 ASP A CA 1
ATOM 799 C C . ASP A 1 96 ? 25.165 -1.347 -44.386 1.00 88.19 96 ASP A C 1
ATOM 801 O O . ASP A 1 96 ? 25.998 -1.389 -45.288 1.00 88.19 96 ASP A O 1
ATOM 805 N N . TYR A 1 97 ? 23.893 -1.708 -44.587 1.00 86.88 97 TYR A N 1
ATOM 806 C CA . TYR A 1 97 ? 23.412 -2.251 -45.857 1.00 86.88 97 TYR A CA 1
ATOM 807 C C . TYR A 1 97 ? 23.552 -1.256 -47.022 1.00 86.88 97 TYR A C 1
ATOM 809 O O . TYR A 1 97 ? 23.982 -1.628 -48.112 1.00 86.88 97 TYR A O 1
ATOM 817 N N . ILE A 1 98 ? 23.214 0.019 -46.798 1.00 86.19 98 ILE A N 1
ATOM 818 C CA . ILE A 1 98 ? 23.348 1.074 -47.812 1.00 86.19 98 ILE A CA 1
ATOM 819 C C . ILE A 1 98 ? 24.820 1.274 -48.199 1.00 86.19 98 ILE A C 1
ATOM 821 O O . ILE A 1 98 ? 25.119 1.422 -49.381 1.00 86.19 98 ILE A O 1
ATOM 825 N N . LEU A 1 99 ? 25.745 1.270 -47.236 1.00 84.81 99 LEU A N 1
ATOM 826 C CA . LEU A 1 99 ? 27.176 1.438 -47.513 1.00 84.81 99 LEU A CA 1
ATOM 827 C C . LEU A 1 99 ? 27.757 0.287 -48.338 1.00 84.81 99 LEU A C 1
ATOM 829 O O . LEU A 1 99 ? 28.603 0.541 -49.194 1.00 84.81 99 LEU A O 1
ATOM 833 N N . ASP A 1 100 ? 27.282 -0.939 -48.122 1.00 85.94 100 ASP A N 1
ATOM 834 C CA . ASP A 1 100 ? 27.689 -2.104 -48.913 1.00 85.94 100 ASP A CA 1
ATOM 835 C C . ASP A 1 100 ? 27.165 -2.060 -50.365 1.00 85.94 100 ASP A C 1
ATOM 837 O O . ASP A 1 100 ? 27.774 -2.655 -51.257 1.00 85.94 100 ASP A O 1
ATOM 841 N N . GLU A 1 101 ? 26.048 -1.366 -50.625 1.00 86.44 101 GLU A N 1
ATOM 842 C CA . GLU A 1 101 ? 25.431 -1.270 -51.960 1.00 86.44 101 GLU A CA 1
ATOM 843 C C . GLU A 1 101 ? 25.944 -0.076 -52.797 1.00 86.44 101 GLU A C 1
ATOM 845 O O . GLU A 1 101 ? 25.881 -0.108 -54.029 1.00 86.44 101 GLU A O 1
ATOM 850 N N . ILE A 1 102 ? 26.473 0.971 -52.156 1.00 87.50 102 ILE A N 1
ATOM 851 C CA . ILE A 1 102 ? 26.960 2.195 -52.816 1.00 87.50 102 ILE A CA 1
ATOM 852 C C . ILE A 1 102 ? 28.263 1.936 -53.596 1.00 87.50 102 ILE A C 1
ATOM 854 O O . ILE A 1 102 ? 29.185 1.277 -53.119 1.00 87.50 102 ILE A O 1
ATOM 858 N N . ASP A 1 103 ? 28.367 2.495 -54.809 1.00 85.44 103 ASP A N 1
ATOM 859 C CA . ASP A 1 103 ? 29.578 2.373 -55.625 1.00 85.44 103 ASP A CA 1
ATOM 860 C C . ASP A 1 103 ? 30.707 3.324 -55.167 1.00 85.44 103 ASP A C 1
ATOM 862 O O . ASP A 1 103 ? 30.493 4.372 -54.556 1.00 85.44 103 ASP A O 1
ATOM 866 N N . GLU A 1 104 ? 31.960 2.972 -55.468 1.00 83.62 104 GLU A N 1
ATOM 867 C CA . GLU A 1 104 ? 33.126 3.739 -55.002 1.00 83.62 104 GLU A CA 1
ATOM 868 C C . GLU A 1 104 ? 33.138 5.184 -55.548 1.00 83.62 104 GLU A C 1
ATOM 870 O O . GLU A 1 104 ? 33.606 6.104 -54.877 1.00 83.62 104 GLU A O 1
ATOM 875 N N . TYR A 1 105 ? 32.582 5.412 -56.745 1.00 84.88 105 TYR A N 1
ATOM 876 C CA . TYR A 1 105 ? 32.519 6.740 -57.362 1.00 84.88 105 TYR A CA 1
ATOM 877 C C . TYR A 1 105 ? 31.564 7.683 -56.618 1.00 84.88 105 TYR A C 1
ATOM 879 O O . TYR A 1 105 ? 31.940 8.814 -56.299 1.00 84.88 105 TYR A O 1
ATOM 887 N N . THR A 1 106 ? 30.357 7.217 -56.296 1.00 85.12 106 THR A N 1
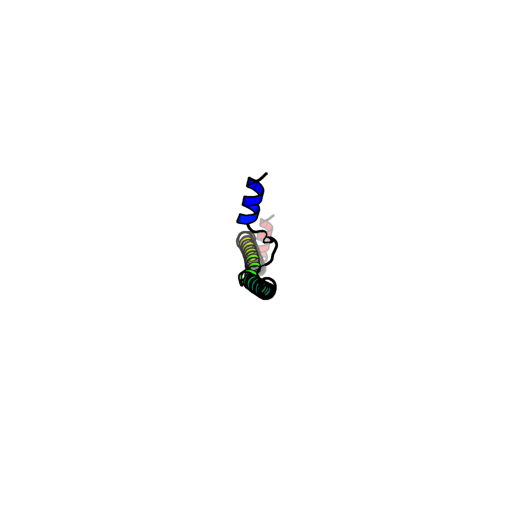ATOM 888 C CA . THR A 1 106 ? 29.384 7.978 -55.500 1.00 85.12 106 THR A CA 1
ATOM 889 C C . THR A 1 106 ? 29.880 8.191 -54.071 1.00 85.12 106 THR A C 1
ATOM 891 O O . THR A 1 106 ? 29.671 9.265 -53.505 1.00 85.12 106 THR A O 1
ATOM 894 N N . LEU A 1 107 ? 30.635 7.240 -53.511 1.00 86.31 107 LEU A N 1
ATOM 895 C CA . LEU A 1 107 ? 31.289 7.410 -52.213 1.00 86.31 107 LEU A CA 1
ATOM 896 C C . LEU A 1 107 ? 32.318 8.555 -52.231 1.00 86.31 107 LEU A C 1
ATOM 898 O O . LEU A 1 107 ? 32.330 9.385 -51.317 1.00 86.31 107 LEU A O 1
ATOM 902 N N . TYR A 1 108 ? 33.143 8.657 -53.280 1.00 84.69 108 TYR A N 1
ATOM 903 C CA . TYR A 1 108 ? 34.076 9.780 -53.444 1.00 84.69 108 TYR A CA 1
ATOM 904 C C . TYR A 1 108 ? 33.356 11.129 -53.564 1.00 84.69 108 TYR A C 1
ATOM 906 O O . TYR A 1 108 ? 33.801 12.110 -52.961 1.00 84.69 108 TYR A O 1
ATOM 914 N N . GLU A 1 109 ? 32.244 11.188 -54.302 1.00 86.69 109 GLU A N 1
ATOM 915 C CA . GLU A 1 109 ? 31.439 12.407 -54.434 1.00 86.69 109 GLU A CA 1
ATOM 916 C C . GLU A 1 109 ? 30.906 12.869 -53.068 1.00 86.69 109 GLU A C 1
ATOM 918 O O . GLU A 1 109 ? 31.131 14.019 -52.681 1.00 86.69 109 GLU A O 1
ATOM 923 N N . LEU A 1 110 ? 30.312 11.960 -52.287 1.00 85.75 110 LEU A N 1
ATOM 924 C CA . LEU A 1 110 ? 29.773 12.254 -50.954 1.00 85.75 110 LEU A CA 1
ATOM 925 C C . LEU A 1 110 ? 30.836 12.772 -49.975 1.00 85.75 110 LEU A C 1
ATOM 927 O O . LEU A 1 110 ? 30.600 13.758 -49.274 1.00 85.75 110 LEU A O 1
ATOM 931 N N . VAL A 1 111 ? 32.016 12.146 -49.935 1.00 87.06 111 VAL A N 1
ATOM 932 C CA . VAL A 1 111 ? 33.109 12.578 -49.044 1.00 87.06 111 VAL A CA 1
ATOM 933 C C . VAL A 1 111 ? 33.674 13.930 -49.479 1.00 87.06 111 VAL A C 1
ATOM 935 O O . VAL A 1 111 ? 33.971 14.770 -48.630 1.00 87.06 111 VAL A O 1
ATOM 938 N N . SER A 1 112 ? 33.797 14.167 -50.789 1.00 86.06 112 SER A N 1
ATOM 939 C CA . SER A 1 112 ? 34.313 15.433 -51.322 1.00 86.06 112 SER A CA 1
ATOM 940 C C . SER A 1 112 ? 33.359 16.613 -51.125 1.00 86.06 112 SER A C 1
ATOM 942 O O . SER A 1 112 ? 33.814 17.745 -51.020 1.00 86.06 112 SER A O 1
ATOM 944 N N . TYR A 1 113 ? 32.050 16.358 -51.048 1.00 83.88 113 TYR A N 1
ATOM 945 C CA . TYR A 1 113 ? 31.038 17.388 -50.820 1.00 83.88 113 TYR A CA 1
ATOM 946 C C . TYR A 1 113 ? 30.986 17.865 -49.358 1.00 83.88 113 TYR A C 1
ATOM 948 O O . TYR A 1 113 ? 30.611 19.005 -49.091 1.00 83.88 113 TYR A O 1
ATOM 956 N N . ASN A 1 114 ? 31.359 17.007 -48.403 1.00 79.50 114 ASN A N 1
ATOM 957 C CA . ASN A 1 114 ? 31.292 17.304 -46.967 1.00 79.50 114 ASN A CA 1
ATOM 958 C C . ASN A 1 114 ? 32.569 17.968 -46.401 1.00 79.50 114 ASN A C 1
ATOM 960 O O . ASN A 1 114 ? 32.686 18.122 -45.183 1.00 79.50 114 ASN A O 1
ATOM 964 N N . ASN A 1 115 ? 33.527 18.335 -47.260 1.00 61.06 115 ASN A N 1
ATOM 965 C CA . ASN A 1 115 ? 34.789 18.993 -46.905 1.00 61.06 115 ASN A CA 1
ATOM 966 C C . ASN A 1 115 ? 34.982 20.292 -47.691 1.00 61.06 115 ASN A C 1
ATOM 968 O O . ASN A 1 115 ? 35.330 21.313 -47.059 1.00 61.06 115 ASN A O 1
#

Secondary structure (DSSP, 8-state):
-HHHHHHHHHH-S--TTPPPTTHHHHHHHHHHHHHHHHHHHTS-----THHHHHHHHHHHHHHHHHHHHIIIIIHHHHHHHHHHHHHHHHHHHHHHHHHHHS-HHHHHHHHHHT-